Protein AF-A0A7W1A734-F1 (afdb_monomer_lite)

pLDDT: mean 90.19, std 9.25, range [46.81, 97.44]

Structure (mmCIF, N/CA/C/O backbone):
data_AF-A0A7W1A734-F1
#
_entry.id   AF-A0A7W1A734-F1
#
loop_
_atom_site.group_PDB
_atom_site.id
_atom_site.type_symbol
_atom_site.label_atom_id
_atom_site.label_alt_id
_atom_site.label_comp_id
_atom_site.label_asym_id
_atom_site.label_entity_id
_atom_site.label_seq_id
_atom_site.pdbx_PDB_ins_code
_atom_site.Cartn_x
_atom_site.Cartn_y
_atom_site.Cartn_z
_atom_site.occupancy
_atom_site.B_iso_or_equiv
_atom_site.auth_seq_id
_atom_site.auth_comp_id
_atom_site.auth_asym_id
_atom_site.auth_atom_id
_atom_site.pdbx_PDB_model_num
ATOM 1 N N . MET A 1 1 ? -4.240 23.670 10.217 1.00 51.22 1 MET A N 1
ATOM 2 C CA . MET A 1 1 ? -5.195 23.017 11.136 1.00 51.22 1 MET A CA 1
ATOM 3 C C . MET A 1 1 ? -5.563 21.690 10.511 1.00 51.22 1 MET A C 1
ATOM 5 O O . MET A 1 1 ? -6.069 21.701 9.399 1.00 51.22 1 MET A O 1
ATOM 9 N N . THR A 1 2 ? -5.222 20.574 11.145 1.00 62.31 2 THR A N 1
ATOM 10 C CA . THR A 1 2 ? -5.606 19.247 10.645 1.00 62.31 2 THR A CA 1
ATOM 11 C C . THR A 1 2 ? -7.069 19.007 11.007 1.00 62.31 2 THR A C 1
ATOM 13 O O . THR A 1 2 ? -7.472 19.296 12.133 1.00 62.31 2 THR A O 1
ATOM 16 N N . GLU A 1 3 ? -7.881 18.544 10.060 1.00 85.88 3 GLU A N 1
ATOM 17 C CA . GLU A 1 3 ? -9.309 18.320 10.293 1.00 85.88 3 GLU A CA 1
ATOM 18 C C . GLU A 1 3 ? -9.516 17.237 11.368 1.00 85.88 3 GLU A C 1
ATOM 20 O O . GLU A 1 3 ? -8.850 16.202 11.360 1.00 85.88 3 GLU A O 1
ATOM 25 N N . ALA A 1 4 ? -10.443 17.454 12.308 1.00 87.00 4 ALA A N 1
ATOM 26 C CA . ALA A 1 4 ? -10.610 16.590 13.486 1.00 87.00 4 ALA A CA 1
ATOM 27 C C . ALA A 1 4 ? -10.938 15.122 13.146 1.00 87.00 4 ALA A C 1
ATOM 29 O O . ALA A 1 4 ? -10.665 14.212 13.930 1.00 87.00 4 ALA A O 1
ATOM 30 N N . TRP A 1 5 ? -11.535 14.862 11.980 1.00 84.69 5 TRP A N 1
ATOM 31 C CA . TRP A 1 5 ? -11.785 13.498 11.512 1.00 84.69 5 TRP A CA 1
ATOM 32 C C . TRP A 1 5 ? -10.494 12.785 11.071 1.00 84.69 5 TRP A C 1
ATOM 34 O O . TRP A 1 5 ? -10.373 11.578 11.286 1.00 84.6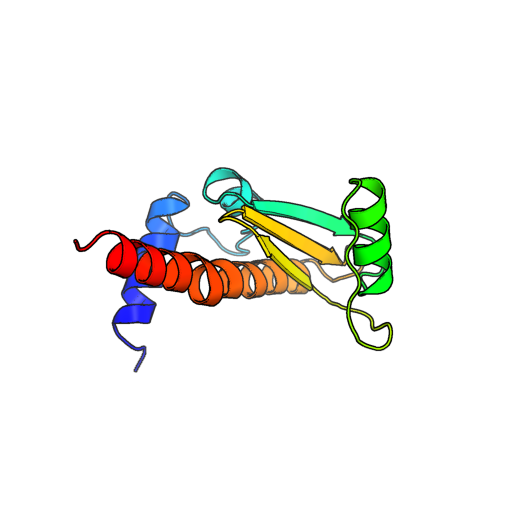9 5 TRP A O 1
ATOM 44 N N . LEU A 1 6 ? -9.506 13.514 10.538 1.00 87.38 6 LEU A N 1
ATOM 45 C CA . LEU A 1 6 ? -8.225 12.947 10.120 1.00 87.38 6 LEU A CA 1
ATOM 46 C C . LEU A 1 6 ? -7.365 12.572 11.333 1.00 87.38 6 LEU A C 1
ATOM 48 O O . LEU A 1 6 ? -6.764 11.498 11.342 1.00 87.38 6 LEU A O 1
ATOM 52 N N . THR A 1 7 ? -7.376 13.396 12.389 1.00 89.88 7 THR A N 1
ATOM 53 C CA . THR A 1 7 ? -6.735 13.062 13.674 1.00 89.88 7 THR A CA 1
ATOM 54 C C . THR A 1 7 ? -7.328 11.782 14.258 1.00 89.88 7 THR A C 1
ATOM 56 O O . THR A 1 7 ? -6.595 10.826 14.475 1.00 89.88 7 THR A O 1
ATOM 59 N N . ARG A 1 8 ? -8.663 11.690 14.374 1.00 90.19 8 ARG A N 1
ATOM 60 C CA . ARG A 1 8 ? -9.335 10.472 14.871 1.00 90.19 8 ARG A CA 1
ATOM 61 C C . ARG A 1 8 ? -9.017 9.230 14.040 1.00 90.19 8 ARG A C 1
ATOM 63 O O . ARG A 1 8 ? -8.832 8.148 14.585 1.00 90.19 8 ARG A O 1
ATOM 70 N N . THR A 1 9 ? -8.947 9.374 12.718 1.00 90.19 9 THR A N 1
ATOM 71 C CA . THR A 1 9 ? -8.587 8.259 11.829 1.00 90.19 9 THR A CA 1
ATOM 72 C C . THR A 1 9 ? -7.143 7.812 12.053 1.00 90.19 9 THR A C 1
ATOM 74 O O . THR A 1 9 ? -6.863 6.614 12.070 1.00 90.19 9 THR A O 1
ATOM 77 N N . THR A 1 10 ? -6.240 8.768 12.269 1.00 92.06 10 THR A N 1
ATOM 78 C CA . THR A 1 10 ? -4.829 8.508 12.577 1.00 92.06 10 THR A CA 1
ATOM 79 C C . THR A 1 10 ? -4.672 7.817 13.932 1.00 92.06 10 THR A C 1
ATOM 81 O O . THR A 1 10 ? -3.942 6.833 14.028 1.00 92.06 10 THR A O 1
ATOM 84 N N . ASP A 1 11 ? -5.388 8.275 14.957 1.00 93.31 11 ASP A N 1
ATOM 85 C CA . ASP A 1 11 ? -5.357 7.674 16.295 1.00 93.31 11 ASP A CA 1
ATOM 86 C C . ASP A 1 11 ? -5.856 6.226 16.249 1.00 93.31 11 ASP A C 1
ATOM 88 O O . ASP A 1 11 ? -5.156 5.309 16.680 1.00 93.31 11 ASP A O 1
ATOM 92 N N . HIS A 1 12 ? -6.999 5.989 15.598 1.00 92.12 12 HIS A N 1
ATOM 93 C CA . HIS A 1 12 ? -7.521 4.638 15.396 1.00 92.12 12 HIS A CA 1
ATOM 94 C C . HIS A 1 12 ? -6.588 3.742 14.585 1.00 92.12 12 HIS A C 1
ATOM 96 O O . HIS A 1 12 ? -6.528 2.535 14.829 1.00 92.12 12 HIS A O 1
ATOM 102 N N . PHE A 1 13 ? -5.868 4.295 13.606 1.00 94.25 13 PHE A N 1
ATOM 103 C CA . PHE A 1 13 ? -4.843 3.542 12.895 1.00 94.25 13 PHE A CA 1
ATOM 104 C C . PHE A 1 13 ? -3.757 3.070 13.865 1.00 94.25 13 PHE A C 1
ATOM 106 O O . PHE A 1 13 ? -3.475 1.871 13.899 1.00 94.25 13 PHE A O 1
ATOM 113 N N . TRP A 1 14 ? -3.197 3.973 14.678 1.00 95.38 14 TRP A N 1
ATOM 114 C CA . TRP A 1 14 ? -2.133 3.634 15.625 1.00 95.38 14 TRP A CA 1
ATOM 115 C C . TRP A 1 14 ? -2.587 2.647 16.694 1.00 95.38 14 TRP A C 1
ATOM 117 O O . TRP A 1 14 ? -1.891 1.662 16.925 1.00 95.38 14 TRP A O 1
ATOM 127 N N . GLU A 1 15 ? -3.767 2.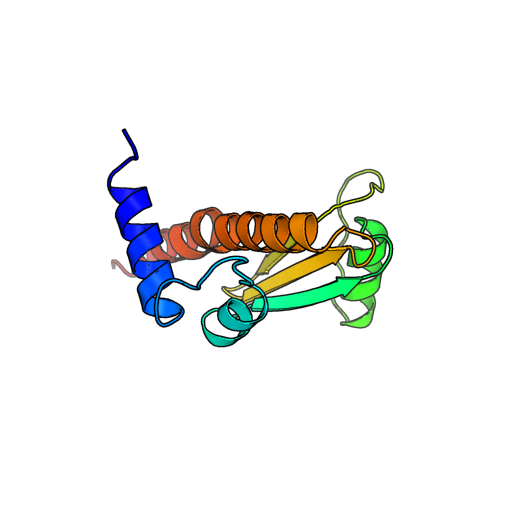838 17.283 1.00 94.50 15 GLU A N 1
ATOM 128 C CA . GLU A 1 15 ? -4.368 1.877 18.218 1.00 94.50 15 GLU A CA 1
ATOM 129 C C . GLU A 1 15 ? -4.463 0.480 17.595 1.00 94.50 15 GLU A C 1
ATOM 131 O O . GLU A 1 15 ? -4.068 -0.519 18.197 1.00 94.50 15 GLU A O 1
ATOM 136 N N . ARG A 1 16 ? -4.929 0.406 16.344 1.00 93.56 16 ARG A N 1
ATOM 137 C CA . ARG A 1 16 ? -5.142 -0.857 15.635 1.00 93.56 16 ARG A CA 1
ATOM 138 C C . ARG A 1 16 ? -3.844 -1.574 15.256 1.00 93.56 16 ARG A C 1
ATOM 140 O O . ARG A 1 16 ? -3.845 -2.803 15.159 1.00 93.56 16 ARG A O 1
ATOM 147 N N . VAL A 1 17 ? -2.753 -0.847 15.012 1.00 93.69 17 VAL A N 1
ATOM 148 C CA . VAL A 1 17 ? -1.431 -1.443 14.725 1.00 93.69 17 VAL A CA 1
ATOM 149 C C . VAL A 1 17 ? -0.583 -1.697 15.976 1.00 93.69 17 VAL A C 1
ATOM 151 O O . VAL A 1 17 ? 0.514 -2.237 15.856 1.00 93.69 17 VAL A O 1
ATOM 154 N N . GLY A 1 18 ? -1.095 -1.374 17.169 1.00 92.56 18 GLY A N 1
ATOM 155 C CA . GLY A 1 18 ? -0.419 -1.626 18.447 1.00 92.56 18 GLY A CA 1
ATOM 156 C C . GLY A 1 18 ? 0.469 -0.479 18.941 1.00 92.56 18 GLY A C 1
ATOM 157 O O . GLY A 1 18 ? 1.334 -0.697 19.785 1.00 92.56 18 GLY A O 1
ATOM 158 N N . GLY A 1 19 ? 0.261 0.734 18.431 1.00 93.25 19 GLY A N 1
ATOM 159 C CA . GLY A 1 19 ? 0.973 1.947 18.819 1.00 93.25 19 GLY A CA 1
ATOM 160 C C . GLY A 1 19 ? 1.890 2.498 17.729 1.00 93.25 19 GLY A C 1
ATOM 161 O O . GLY A 1 19 ? 2.094 1.906 16.667 1.00 93.25 19 GLY A O 1
ATOM 162 N N . GLN A 1 20 ? 2.439 3.683 17.989 1.00 92.06 20 GLN A N 1
ATOM 163 C CA . GLN A 1 20 ? 3.302 4.375 17.042 1.00 92.06 20 GLN A CA 1
ATOM 164 C C . GLN A 1 20 ? 4.700 3.751 16.992 1.00 92.06 20 GLN A C 1
ATOM 166 O O . GLN A 1 20 ? 5.370 3.601 18.011 1.00 92.06 20 GLN A O 1
ATOM 171 N N . LEU A 1 21 ? 5.161 3.429 15.782 1.00 91.56 21 LEU A N 1
ATOM 172 C CA . LEU A 1 21 ? 6.497 2.872 15.560 1.00 91.56 21 LEU A CA 1
ATOM 173 C C . LEU A 1 21 ? 7.593 3.942 15.686 1.00 91.56 21 LEU A C 1
ATOM 175 O O . LEU A 1 21 ? 7.386 5.118 15.344 1.00 91.56 21 LEU A O 1
ATOM 179 N N . SER A 1 22 ? 8.784 3.508 16.105 1.00 91.69 22 SER A N 1
ATOM 180 C CA . SER A 1 22 ? 10.010 4.308 16.060 1.00 91.69 22 SER A CA 1
ATOM 181 C C . SER A 1 22 ? 10.476 4.537 14.619 1.00 91.69 22 SER A C 1
ATOM 183 O O . SER A 1 22 ? 10.095 3.824 13.689 1.00 91.69 22 SER A O 1
ATOM 185 N N . TYR A 1 23 ? 11.288 5.575 14.414 1.00 90.62 23 TYR A N 1
ATOM 186 C CA . TYR A 1 23 ? 11.884 5.833 13.107 1.00 90.62 23 TYR A CA 1
ATOM 187 C C . TYR A 1 23 ? 13.098 4.922 12.848 1.00 90.62 23 TYR A C 1
ATOM 189 O O . TYR A 1 23 ? 13.879 4.696 13.771 1.00 90.62 23 TYR A O 1
ATOM 197 N N . PRO A 1 24 ? 13.312 4.480 11.592 1.00 90.62 24 PRO A N 1
ATOM 198 C CA . PRO A 1 24 ? 12.405 4.615 10.448 1.00 90.62 24 PRO A CA 1
ATOM 199 C C . PRO A 1 24 ? 11.180 3.692 10.578 1.00 90.62 24 PRO A C 1
ATOM 201 O O . PRO A 1 24 ? 11.321 2.502 10.841 1.00 90.62 24 PRO A O 1
ATOM 204 N N . ARG A 1 25 ? 9.974 4.233 10.352 1.00 91.00 25 ARG A N 1
ATOM 205 C CA . ARG A 1 25 ? 8.726 3.468 10.499 1.00 91.00 25 ARG A CA 1
ATOM 206 C C . ARG A 1 25 ? 8.533 2.529 9.320 1.00 91.00 25 ARG A C 1
ATOM 208 O O . ARG A 1 25 ? 8.352 2.995 8.197 1.00 91.00 25 ARG A O 1
ATOM 215 N N . ASP A 1 26 ? 8.529 1.231 9.583 1.00 91.81 26 ASP A N 1
ATOM 216 C CA . ASP A 1 26 ? 8.168 0.227 8.589 1.00 91.81 26 ASP A CA 1
ATOM 217 C C . ASP A 1 26 ? 6.741 -0.266 8.826 1.00 91.81 26 ASP A C 1
ATOM 219 O O . ASP A 1 26 ? 6.465 -1.042 9.742 1.00 91.81 26 ASP A O 1
ATOM 223 N N . LEU A 1 27 ? 5.819 0.224 8.000 1.00 94.38 27 LEU A N 1
ATOM 224 C CA . LEU A 1 27 ? 4.412 -0.136 8.107 1.00 94.38 27 LEU A CA 1
ATOM 225 C C . LEU A 1 27 ? 4.098 -1.494 7.469 1.00 94.38 27 LEU A C 1
ATOM 227 O O . LEU A 1 27 ? 3.071 -2.075 7.808 1.00 94.38 27 LEU A O 1
ATOM 231 N N . SER A 1 28 ? 4.963 -2.023 6.595 1.00 91.38 28 SER A N 1
ATOM 232 C CA . SER A 1 28 ? 4.670 -3.224 5.794 1.00 91.38 28 SER A CA 1
ATOM 233 C C . SER A 1 28 ? 4.327 -4.439 6.664 1.00 91.38 28 SER A C 1
ATOM 235 O O . SER A 1 28 ? 3.387 -5.176 6.373 1.00 91.38 28 SER A O 1
ATOM 237 N N . VAL A 1 29 ? 5.024 -4.591 7.793 1.00 87.94 29 VAL A N 1
ATOM 238 C CA . VAL A 1 29 ? 4.843 -5.707 8.729 1.00 87.94 29 VAL A CA 1
ATOM 239 C C . VAL A 1 29 ? 3.561 -5.570 9.549 1.00 87.94 29 VAL A C 1
ATOM 241 O O . VAL A 1 29 ? 2.862 -6.558 9.784 1.00 87.94 29 VAL A O 1
ATOM 244 N N . VAL A 1 30 ? 3.241 -4.358 10.010 1.00 93.75 30 VAL A N 1
ATOM 245 C CA . VAL A 1 30 ? 2.098 -4.147 10.911 1.00 93.75 30 VAL A CA 1
ATOM 246 C C . VAL A 1 30 ? 0.774 -4.110 10.156 1.00 93.75 30 VAL A C 1
ATOM 248 O O . VAL A 1 30 ? -0.232 -4.603 10.667 1.00 93.75 30 VAL A O 1
ATOM 251 N N . ILE A 1 31 ? 0.758 -3.611 8.914 1.00 94.69 31 ILE A N 1
ATOM 252 C CA . ILE A 1 31 ? -0.492 -3.506 8.154 1.00 94.69 31 ILE A CA 1
ATOM 253 C C . ILE A 1 31 ? -1.056 -4.876 7.776 1.00 94.69 31 ILE A C 1
ATOM 255 O O . ILE A 1 31 ? -2.266 -5.052 7.847 1.00 94.69 31 ILE A O 1
ATOM 259 N N . VAL A 1 32 ? -0.205 -5.858 7.458 1.00 93.50 32 VAL A N 1
ATOM 260 C CA . VAL A 1 32 ? -0.643 -7.222 7.101 1.00 93.50 32 VAL A CA 1
ATOM 261 C C . VAL A 1 32 ? -1.286 -7.934 8.297 1.00 93.50 32 VAL A C 1
ATOM 263 O O . VAL A 1 32 ? -2.154 -8.784 8.129 1.00 93.50 32 VAL A O 1
ATOM 266 N N . ARG A 1 33 ? -0.885 -7.575 9.524 1.00 92.06 33 ARG A N 1
ATOM 267 C CA . ARG A 1 33 ? -1.452 -8.138 10.760 1.00 92.06 33 ARG A CA 1
ATOM 268 C C . ARG A 1 33 ? -2.767 -7.470 11.148 1.00 92.06 33 ARG A C 1
ATOM 270 O O . ARG A 1 33 ? -3.679 -8.135 11.629 1.00 92.06 33 ARG A O 1
ATOM 277 N N . SER A 1 34 ? -2.854 -6.157 10.964 1.00 93.69 34 SER A N 1
ATOM 278 C CA . SER A 1 34 ? -3.960 -5.348 11.481 1.00 93.69 34 SER A CA 1
ATOM 279 C C . SER A 1 34 ? -5.066 -5.085 10.458 1.00 93.69 34 SER A C 1
ATOM 281 O O . SER A 1 34 ? -6.201 -4.763 10.833 1.00 93.69 34 SER A O 1
ATOM 283 N N . PHE A 1 35 ? -4.769 -5.210 9.167 1.00 93.75 35 PHE A N 1
ATOM 284 C CA . PHE A 1 35 ? -5.696 -4.956 8.070 1.00 93.75 35 PHE A CA 1
ATOM 285 C C . PHE A 1 35 ? -5.804 -6.179 7.156 1.00 93.75 35 PHE A C 1
ATOM 287 O O . P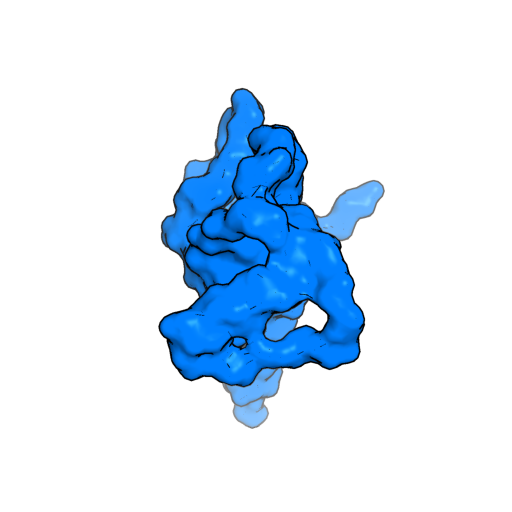HE A 1 35 ? -4.855 -6.947 7.039 1.00 93.75 35 PHE A O 1
ATOM 294 N N . PRO A 1 36 ? -6.952 -6.366 6.482 1.00 92.88 36 PRO A N 1
ATOM 295 C CA . PRO A 1 36 ? -7.145 -7.437 5.505 1.00 92.88 36 PRO A CA 1
ATOM 296 C C . PRO A 1 36 ? -6.407 -7.1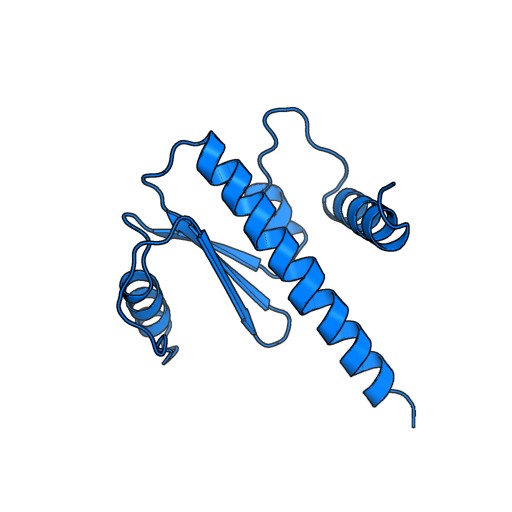18 4.191 1.00 92.88 36 PRO A C 1
ATOM 298 O O . PRO A 1 36 ? -7.027 -6.991 3.134 1.00 92.88 36 PRO A O 1
ATOM 301 N N . ILE A 1 37 ? -5.089 -6.928 4.273 1.00 95.00 37 ILE A N 1
ATOM 302 C CA . ILE A 1 37 ? -4.216 -6.565 3.160 1.00 95.00 37 ILE A CA 1
ATOM 303 C C . ILE A 1 37 ? -3.075 -7.570 3.045 1.00 95.00 37 ILE A C 1
ATOM 305 O O . ILE A 1 37 ? -2.478 -7.950 4.050 1.00 95.00 37 ILE A O 1
ATOM 309 N N . ALA A 1 38 ? -2.730 -7.941 1.814 1.00 94.69 38 ALA A N 1
ATOM 310 C CA . ALA A 1 38 ? -1.455 -8.580 1.505 1.00 94.69 38 ALA A CA 1
ATOM 311 C C . ALA A 1 38 ? -0.514 -7.583 0.816 1.00 94.69 38 ALA A C 1
ATOM 313 O O . ALA A 1 38 ? -0.954 -6.799 -0.026 1.00 94.69 38 ALA A O 1
ATOM 314 N N . VAL A 1 39 ? 0.775 -7.631 1.157 1.00 95.62 39 VAL A N 1
ATOM 315 C CA . VAL A 1 39 ? 1.828 -6.856 0.485 1.00 95.62 39 VAL A CA 1
ATOM 316 C C . VAL A 1 39 ? 2.510 -7.757 -0.536 1.00 95.62 39 VAL A C 1
ATOM 318 O O . VAL A 1 39 ? 2.992 -8.834 -0.187 1.00 95.62 39 VAL A O 1
ATOM 321 N N . ILE A 1 40 ? 2.527 -7.326 -1.794 1.00 96.06 40 ILE A N 1
ATOM 322 C CA . ILE A 1 40 ? 3.101 -8.047 -2.925 1.00 96.06 40 ILE A CA 1
ATOM 323 C C . ILE A 1 40 ? 4.254 -7.230 -3.490 1.00 96.06 40 ILE A C 1
ATOM 325 O O . ILE A 1 40 ? 4.088 -6.100 -3.942 1.00 96.06 40 ILE A O 1
ATOM 329 N N . GLU A 1 41 ? 5.432 -7.825 -3.503 1.00 95.62 41 GLU A N 1
ATOM 330 C CA . GLU A 1 41 ? 6.639 -7.180 -3.992 1.00 95.62 41 GLU A CA 1
ATOM 331 C C . GLU A 1 41 ? 6.948 -7.664 -5.415 1.00 95.62 41 GLU A C 1
ATOM 333 O O . GLU A 1 41 ? 7.057 -8.867 -5.663 1.00 95.62 41 GLU A O 1
ATOM 338 N N . LEU A 1 42 ? 7.062 -6.732 -6.366 1.00 95.81 42 LEU A N 1
ATOM 339 C CA . LEU A 1 42 ? 7.398 -7.014 -7.763 1.00 95.81 42 LEU A CA 1
ATOM 340 C C . LEU A 1 42 ? 8.603 -6.169 -8.183 1.00 95.81 42 LEU A C 1
ATOM 342 O O . LEU A 1 42 ? 8.682 -4.988 -7.866 1.00 95.81 42 LEU A O 1
ATOM 346 N N . SER A 1 43 ? 9.535 -6.749 -8.936 1.00 93.25 43 SER A N 1
ATOM 347 C CA . SER A 1 43 ? 10.597 -5.972 -9.584 1.00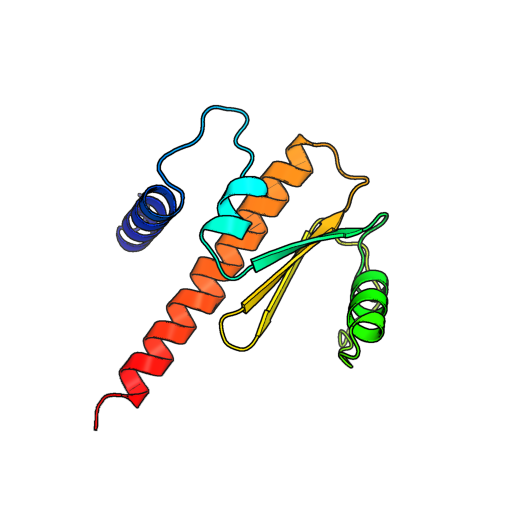 93.25 43 SER A CA 1
ATOM 348 C C . SER A 1 43 ? 10.034 -5.242 -10.803 1.00 93.25 43 SER A C 1
ATOM 350 O O . SER A 1 43 ? 9.392 -5.874 -11.646 1.00 93.25 43 SER A O 1
ATOM 352 N N . SER A 1 44 ? 10.305 -3.938 -10.919 1.00 92.69 44 SER A N 1
ATOM 353 C CA . SER A 1 44 ? 9.841 -3.094 -12.031 1.00 92.69 44 SER A CA 1
ATOM 354 C C . SER A 1 44 ? 8.314 -3.055 -12.089 1.00 92.69 44 SER A C 1
ATOM 356 O O . SER A 1 44 ? 7.671 -3.564 -13.016 1.00 92.69 44 SER A O 1
ATOM 358 N N . LEU A 1 45 ? 7.725 -2.485 -11.041 1.00 96.50 45 LEU A N 1
ATOM 359 C CA . LEU A 1 45 ? 6.282 -2.425 -10.893 1.00 96.50 45 LEU A CA 1
ATOM 360 C C . LEU A 1 45 ? 5.678 -1.547 -11.995 1.00 96.50 45 LEU A C 1
ATOM 362 O O . LEU A 1 45 ? 6.148 -0.459 -12.321 1.00 96.50 45 LEU A O 1
ATOM 366 N N . GLY A 1 46 ? 4.590 -2.032 -12.574 1.00 96.44 46 GLY A N 1
ATOM 367 C CA . GLY A 1 46 ? 3.821 -1.329 -13.580 1.00 96.44 46 GLY A CA 1
ATOM 368 C C . GLY A 1 46 ? 2.468 -1.992 -13.764 1.00 96.44 46 GLY A C 1
ATOM 369 O O . GLY A 1 46 ? 2.239 -3.114 -13.308 1.00 96.44 46 GLY A O 1
ATOM 370 N N . THR A 1 47 ? 1.557 -1.315 -14.453 1.00 96.06 47 THR A N 1
ATOM 371 C CA . THR A 1 47 ? 0.192 -1.833 -14.644 1.00 96.06 47 THR A CA 1
ATOM 372 C C . THR A 1 47 ? 0.194 -3.224 -15.288 1.00 96.06 47 THR A C 1
ATOM 374 O O . THR A 1 47 ? -0.503 -4.115 -14.813 1.00 96.06 47 THR A O 1
ATOM 377 N N . GLN A 1 48 ? 1.061 -3.471 -16.278 1.00 95.44 48 GLN A N 1
ATOM 378 C CA . GLN A 1 48 ? 1.170 -4.785 -16.918 1.00 95.44 48 GLN A CA 1
ATOM 379 C C . GLN A 1 48 ? 1.732 -5.877 -15.987 1.00 95.44 48 GLN A C 1
ATOM 381 O O . GLN A 1 48 ? 1.314 -7.032 -16.082 1.00 95.44 48 GLN A O 1
ATOM 386 N N . SER A 1 49 ? 2.695 -5.570 -15.107 1.00 96.06 49 SER A N 1
ATOM 387 C CA . SER A 1 49 ? 3.222 -6.578 -14.174 1.00 96.06 49 SER A CA 1
ATOM 388 C C . SER A 1 49 ? 2.191 -6.940 -13.102 1.00 96.06 49 SER A C 1
ATOM 390 O O . SER A 1 49 ? 2.074 -8.118 -12.761 1.00 96.06 49 SER A O 1
ATOM 392 N N . ILE A 1 50 ? 1.367 -5.978 -12.676 1.00 96.12 50 ILE A N 1
ATOM 393 C CA . ILE A 1 50 ? 0.212 -6.215 -11.798 1.00 96.12 50 ILE A CA 1
ATOM 394 C C . ILE A 1 50 ? -0.838 -7.091 -12.492 1.00 96.12 50 ILE A C 1
ATOM 396 O O . ILE A 1 50 ? -1.258 -8.096 -11.925 1.00 96.12 50 ILE A O 1
ATOM 400 N N . GLU A 1 51 ? -1.230 -6.773 -13.730 1.00 95.81 51 GLU A N 1
ATOM 401 C CA . GLU A 1 51 ? -2.179 -7.589 -14.509 1.00 95.81 51 GLU A CA 1
ATOM 402 C C . GLU A 1 51 ? -1.694 -9.034 -14.663 1.00 95.81 51 GLU A C 1
ATOM 404 O O . GLU A 1 51 ? -2.451 -9.978 -14.443 1.00 95.81 51 GLU A O 1
ATOM 409 N N . LYS A 1 52 ? -0.405 -9.221 -14.980 1.00 95.38 52 LYS A N 1
ATOM 410 C CA . LYS A 1 52 ? 0.216 -10.551 -15.068 1.00 95.38 52 LYS A CA 1
ATOM 411 C C . LYS A 1 52 ? 0.161 -11.293 -13.734 1.00 95.38 52 LYS A C 1
ATOM 413 O O . LYS A 1 52 ? -0.086 -12.498 -13.729 1.00 95.38 52 LYS A O 1
ATOM 418 N N . TRP A 1 53 ? 0.402 -10.606 -12.616 1.00 96.12 53 TRP A N 1
ATOM 419 C CA . TRP A 1 53 ? 0.310 -11.209 -11.287 1.00 96.12 53 TRP A CA 1
ATOM 420 C C . TRP A 1 53 ? -1.131 -11.622 -10.961 1.00 96.12 53 TRP A C 1
ATOM 422 O O . TRP A 1 53 ? -1.367 -12.772 -10.599 1.00 96.12 53 TRP A O 1
ATOM 432 N N . LEU A 1 54 ? -2.107 -10.740 -11.197 1.00 94.94 54 LEU A N 1
ATOM 433 C CA . LEU A 1 54 ? -3.530 -11.027 -10.980 1.00 94.94 54 LEU A CA 1
ATOM 434 C C . LEU A 1 54 ? -4.013 -12.196 -11.845 1.00 94.94 54 LEU A C 1
ATOM 436 O O . LEU A 1 54 ? -4.698 -13.089 -11.346 1.00 94.94 54 LEU A O 1
ATOM 440 N N . HIS A 1 55 ? -3.578 -12.258 -13.103 1.00 95.19 55 HIS A N 1
ATOM 441 C CA . HIS A 1 55 ? -3.890 -13.373 -13.992 1.00 95.19 55 HIS A CA 1
ATOM 442 C C . HIS A 1 55 ? -3.343 -14.708 -13.461 1.00 95.19 55 HIS A C 1
ATOM 444 O O . HIS A 1 55 ? -4.021 -15.730 -13.554 1.00 95.19 55 HIS A O 1
ATOM 450 N N . ARG A 1 56 ? -2.140 -14.733 -12.865 1.00 95.44 56 ARG A N 1
ATOM 451 C CA . ARG A 1 56 ? -1.598 -15.945 -12.211 1.00 95.44 56 ARG A CA 1
ATOM 452 C C . ARG A 1 56 ? -2.427 -16.373 -11.000 1.00 95.44 56 ARG A C 1
ATOM 454 O O . ARG A 1 56 ? -2.511 -17.561 -10.719 1.00 95.44 56 ARG A O 1
ATOM 461 N N . CYS A 1 57 ? -3.073 -15.425 -10.329 1.00 92.12 57 CYS A N 1
ATOM 462 C CA . CYS A 1 57 ? -4.040 -15.681 -9.262 1.00 92.12 57 CYS A CA 1
ATOM 463 C C . CYS A 1 57 ? -5.455 -15.994 -9.782 1.00 92.12 57 CYS A C 1
ATOM 465 O O . CYS A 1 57 ? -6.399 -16.013 -8.994 1.00 92.12 57 CYS A O 1
ATOM 467 N N . ASN A 1 58 ? -5.618 -16.236 -11.088 1.00 93.31 58 ASN A N 1
ATOM 468 C CA . ASN A 1 58 ? -6.898 -16.504 -11.744 1.00 93.31 58 ASN A CA 1
ATOM 469 C C . ASN A 1 58 ? -7.912 -15.344 -11.628 1.00 93.31 58 ASN A C 1
ATOM 471 O O . ASN A 1 58 ? -9.125 -15.552 -11.642 1.00 93.31 58 ASN A O 1
ATOM 475 N N . VAL A 1 59 ? -7.410 -14.110 -11.517 1.00 91.25 59 VAL A N 1
ATOM 476 C CA . VAL A 1 59 ? -8.204 -12.877 -11.509 1.00 91.25 59 VAL A CA 1
ATOM 477 C C . VAL A 1 59 ? -8.021 -12.166 -12.847 1.00 91.25 59 VAL A C 1
ATOM 479 O O . VAL A 1 59 ? -6.956 -11.628 -13.144 1.00 91.25 59 VAL A O 1
ATOM 482 N N . SER A 1 60 ? -9.082 -12.139 -13.656 1.00 90.00 60 SER A N 1
ATOM 483 C CA . SER A 1 60 ? -9.097 -11.386 -14.912 1.00 90.00 60 SER A CA 1
ATOM 484 C C . SER A 1 60 ? -9.354 -9.908 -14.629 1.00 90.00 60 SER A C 1
ATOM 486 O O . SER A 1 60 ? -10.498 -9.485 -14.461 1.00 90.00 60 SER A O 1
ATOM 488 N N . TYR A 1 61 ? -8.285 -9.121 -14.586 1.00 91.19 61 TYR A N 1
ATOM 489 C CA . TYR A 1 61 ? -8.337 -7.671 -14.443 1.00 91.19 61 TYR A CA 1
ATOM 490 C C . TYR A 1 61 ? -7.401 -7.014 -15.455 1.00 91.19 61 TYR A C 1
ATOM 492 O O . TYR A 1 61 ? -6.304 -7.512 -15.705 1.00 91.19 61 TYR A O 1
ATOM 500 N N . ARG A 1 62 ? -7.841 -5.889 -16.023 1.00 92.06 62 ARG A N 1
ATOM 501 C CA . ARG A 1 62 ? -7.050 -5.077 -16.943 1.00 92.06 62 ARG A CA 1
ATOM 502 C C . ARG A 1 62 ? -7.273 -3.603 -16.645 1.00 92.06 62 ARG A C 1
ATOM 504 O O . ARG A 1 62 ? -8.416 -3.154 -16.567 1.00 92.06 62 ARG A O 1
ATOM 511 N N . PHE A 1 63 ? -6.189 -2.850 -16.523 1.00 90.88 63 PHE A N 1
ATOM 512 C CA . PHE A 1 63 ? -6.243 -1.402 -16.467 1.00 90.88 63 PHE A CA 1
ATOM 513 C C . PHE A 1 63 ? -6.644 -0.864 -17.844 1.00 90.88 63 PHE A C 1
ATOM 515 O O . PHE A 1 63 ? -6.071 -1.221 -18.874 1.00 90.88 63 PHE A O 1
ATOM 522 N N . LEU A 1 64 ? -7.628 0.033 -17.877 1.00 91.00 64 LEU A N 1
ATOM 523 C CA . LEU A 1 64 ? -8.094 0.683 -19.107 1.00 91.00 64 LEU A CA 1
ATOM 524 C C . LEU A 1 64 ? -7.192 1.870 -19.491 1.00 91.00 64 LEU A C 1
ATOM 526 O O . LEU A 1 64 ? -7.671 2.954 -19.813 1.00 91.00 64 LEU A O 1
ATOM 530 N N . CYS A 1 65 ? -5.874 1.692 -19.409 1.00 89.62 65 CYS A N 1
ATOM 531 C CA . CYS A 1 65 ? -4.888 2.715 -19.737 1.00 89.62 65 CYS A CA 1
ATOM 532 C C . CYS A 1 65 ? -3.637 2.104 -20.381 1.00 89.62 65 CYS A C 1
ATOM 534 O O . CYS A 1 65 ? -3.444 0.887 -20.392 1.00 89.62 65 CYS A O 1
ATOM 536 N N . GLN A 1 66 ? -2.785 2.958 -20.952 1.00 90.56 66 GLN A N 1
ATOM 537 C CA . GLN A 1 66 ? -1.482 2.523 -21.450 1.00 90.56 66 GLN A CA 1
ATOM 538 C C . GLN A 1 66 ? -0.605 2.027 -20.298 1.00 90.56 66 GLN A C 1
ATOM 540 O O . GLN A 1 66 ? -0.676 2.539 -19.177 1.00 90.56 66 GLN A O 1
ATOM 545 N N . SER A 1 67 ? 0.242 1.036 -20.588 1.00 91.31 67 SER A N 1
ATOM 546 C CA . SER A 1 67 ? 1.145 0.498 -19.578 1.00 91.31 67 SER A CA 1
ATOM 547 C C . SER A 1 67 ? 2.109 1.571 -19.091 1.00 91.31 67 SER A C 1
ATOM 549 O O . SER A 1 67 ? 2.787 2.204 -19.897 1.00 91.31 67 SER A O 1
ATOM 551 N N . ARG A 1 68 ? 2.196 1.743 -17.772 1.00 93.50 68 ARG A N 1
ATOM 552 C CA . ARG A 1 68 ? 3.120 2.684 -17.132 1.00 93.50 68 ARG A CA 1
ATOM 553 C C . ARG A 1 68 ? 3.779 2.056 -15.914 1.00 93.50 68 ARG A C 1
ATOM 555 O O . ARG A 1 68 ? 3.175 1.201 -15.262 1.00 93.50 68 ARG A O 1
ATOM 562 N N . SER A 1 69 ? 4.987 2.514 -15.611 1.00 95.06 69 SER A N 1
ATOM 563 C CA . SER A 1 69 ? 5.674 2.181 -14.365 1.00 95.06 69 SER A CA 1
ATOM 564 C C . SER A 1 69 ? 4.961 2.819 -13.176 1.00 95.06 69 SER A C 1
ATOM 566 O O . SER A 1 69 ? 4.388 3.906 -13.291 1.00 95.06 69 SER A O 1
ATOM 568 N N . LEU A 1 70 ? 4.995 2.135 -12.041 1.00 95.06 70 LEU A N 1
ATOM 569 C CA . LEU A 1 70 ? 4.379 2.549 -10.786 1.00 95.06 70 LEU A CA 1
ATOM 570 C C . LEU A 1 70 ? 5.393 2.375 -9.653 1.00 95.06 70 LEU A C 1
ATOM 572 O O . LEU A 1 70 ? 6.271 1.527 -9.739 1.00 95.06 70 LEU A O 1
ATOM 576 N N . ARG A 1 71 ? 5.256 3.170 -8.592 1.00 93.12 71 ARG A N 1
ATOM 577 C CA . ARG A 1 71 ? 6.032 3.015 -7.346 1.00 93.12 71 ARG A CA 1
ATOM 578 C C . ARG A 1 71 ? 5.293 2.117 -6.350 1.00 93.12 71 ARG A C 1
ATOM 580 O O . ARG A 1 71 ? 5.873 1.223 -5.741 1.00 93.12 71 ARG A O 1
ATOM 587 N N . GLY A 1 72 ? 3.977 2.303 -6.279 1.00 95.56 72 GLY A N 1
ATOM 588 C CA . GLY A 1 72 ? 3.040 1.456 -5.554 1.00 95.56 72 GLY A CA 1
ATOM 589 C C . GLY A 1 72 ? 1.695 1.373 -6.261 1.00 95.56 72 GLY A C 1
ATOM 590 O O . GLY A 1 72 ? 1.427 2.112 -7.214 1.00 95.56 72 GLY A O 1
ATOM 591 N N . CYS A 1 73 ? 0.877 0.417 -5.832 1.00 96.06 73 CYS A N 1
ATOM 592 C CA . CYS A 1 73 ? -0.519 0.325 -6.235 1.00 96.06 73 CYS A CA 1
ATOM 593 C C . CYS A 1 73 ? -1.323 -0.469 -5.209 1.00 96.06 73 CYS A C 1
ATOM 595 O O . CYS A 1 73 ? -0.981 -1.613 -4.914 1.00 96.06 73 CYS A O 1
ATOM 597 N N . ILE A 1 74 ? -2.426 0.094 -4.723 1.00 95.56 74 ILE A N 1
ATOM 598 C CA . ILE A 1 74 ? -3.445 -0.646 -3.984 1.00 95.56 74 ILE A CA 1
ATOM 599 C C . ILE A 1 74 ? -4.584 -1.099 -4.908 1.00 95.56 74 ILE A C 1
ATOM 601 O O . ILE A 1 74 ? -5.188 -0.312 -5.635 1.00 95.56 74 ILE A O 1
ATOM 605 N N . VAL A 1 75 ? -4.921 -2.387 -4.845 1.00 93.31 75 VAL A N 1
ATOM 606 C CA . VAL A 1 75 ? -6.145 -2.944 -5.437 1.00 93.31 75 VAL A CA 1
ATOM 607 C C . VAL A 1 75 ? -7.035 -3.437 -4.307 1.00 93.31 75 VAL A C 1
ATOM 609 O O . VAL A 1 75 ? -6.633 -4.314 -3.547 1.00 93.31 75 VAL A O 1
ATOM 612 N N . ALA A 1 76 ? -8.247 -2.893 -4.191 1.00 91.88 76 ALA A N 1
ATOM 613 C CA . ALA A 1 76 ? -9.162 -3.210 -3.100 1.00 91.88 76 ALA A CA 1
ATOM 614 C C . ALA A 1 76 ? -10.503 -3.762 -3.606 1.00 91.88 76 ALA A C 1
ATOM 616 O O . ALA A 1 76 ? -11.132 -3.189 -4.493 1.00 91.88 76 ALA A O 1
ATOM 617 N N . VAL A 1 77 ? -10.963 -4.878 -3.032 1.00 87.19 77 VAL A N 1
ATOM 618 C CA . VAL A 1 77 ? -12.240 -5.520 -3.391 1.00 87.19 77 VAL A CA 1
ATOM 619 C C . VAL A 1 77 ? -12.855 -6.242 -2.190 1.00 87.19 77 VAL A C 1
ATOM 621 O O . VAL A 1 77 ? -12.155 -6.840 -1.384 1.00 87.19 77 VAL A O 1
ATOM 624 N N . ARG A 1 78 ? -14.177 -6.111 -1.998 1.00 85.81 78 ARG A N 1
ATOM 625 C CA . ARG A 1 78 ? -14.947 -6.709 -0.884 1.00 85.81 78 ARG A CA 1
ATOM 626 C C . ARG A 1 78 ? -14.325 -6.564 0.523 1.00 85.81 78 ARG A C 1
ATOM 628 O O . ARG A 1 78 ? -14.386 -7.482 1.330 1.00 85.81 78 ARG A O 1
ATOM 635 N N . GLY A 1 79 ? -13.781 -5.395 0.857 1.00 86.50 79 GLY A N 1
ATOM 636 C CA . GLY A 1 79 ? -13.136 -5.146 2.154 1.00 86.50 79 GLY A CA 1
ATOM 637 C C . GLY A 1 79 ? -11.696 -5.668 2.283 1.00 86.50 79 GLY A C 1
ATOM 638 O O . GLY A 1 79 ? -11.107 -5.479 3.338 1.00 86.50 79 GLY A O 1
ATOM 639 N N . GLN A 1 80 ? -11.127 -6.290 1.248 1.00 90.88 80 GLN A N 1
ATOM 640 C CA . GLN A 1 80 ? -9.743 -6.781 1.205 1.00 90.88 80 GLN A CA 1
ATOM 641 C C . GLN A 1 80 ? -8.883 -5.905 0.288 1.00 90.88 80 GLN A C 1
ATOM 643 O O . GLN A 1 80 ? -9.424 -5.267 -0.619 1.00 90.88 80 GLN A O 1
ATOM 648 N N . GLY A 1 81 ? -7.566 -5.887 0.507 1.00 93.44 81 GLY A N 1
ATOM 649 C CA . GLY A 1 81 ? -6.612 -5.137 -0.310 1.00 93.44 81 GLY A CA 1
ATOM 650 C C . GLY A 1 81 ? -5.368 -5.936 -0.708 1.00 93.44 81 GLY A C 1
ATOM 651 O O . GLY A 1 81 ? -4.899 -6.807 0.020 1.00 93.44 81 GLY A O 1
ATOM 652 N N . LEU A 1 82 ? -4.817 -5.616 -1.871 1.00 96.06 82 LEU A N 1
ATOM 653 C CA . LEU A 1 82 ? -3.517 -6.074 -2.349 1.00 96.06 82 LEU A CA 1
ATOM 654 C C . LEU A 1 82 ? -2.656 -4.840 -2.596 1.00 96.06 82 LEU A C 1
ATOM 656 O O . LEU A 1 82 ? -2.995 -4.024 -3.452 1.00 96.06 82 LEU A O 1
ATOM 660 N N . LEU A 1 83 ? -1.583 -4.693 -1.825 1.00 97.25 83 LEU A N 1
ATOM 661 C CA . LEU A 1 83 ? -0.656 -3.570 -1.904 1.00 97.25 83 LEU A CA 1
ATOM 662 C C . LEU A 1 83 ? 0.589 -4.024 -2.662 1.00 97.25 83 LEU A C 1
ATOM 664 O O . LEU A 1 83 ? 1.387 -4.799 -2.144 1.00 97.25 83 LEU A O 1
ATOM 668 N N . PHE A 1 84 ? 0.744 -3.547 -3.889 1.00 97.44 84 PHE A N 1
ATOM 669 C CA . PHE A 1 84 ? 1.897 -3.826 -4.733 1.00 97.44 84 PHE A CA 1
ATOM 670 C C . PHE A 1 84 ? 2.997 -2.783 -4.515 1.00 97.44 84 PHE A C 1
ATOM 672 O O . PHE A 1 84 ? 2.706 -1.587 -4.489 1.00 97.44 84 PHE A O 1
ATOM 679 N N . LEU A 1 85 ? 4.248 -3.230 -4.400 1.00 97.00 85 LEU A N 1
ATOM 680 C CA . LEU A 1 85 ? 5.437 -2.385 -4.229 1.00 97.00 85 LEU A CA 1
ATOM 681 C C . LEU A 1 85 ? 6.496 -2.699 -5.285 1.00 97.00 85 LEU A C 1
ATOM 683 O O . LEU A 1 85 ? 6.705 -3.872 -5.609 1.00 97.00 85 LEU A O 1
ATOM 687 N N . ASP A 1 86 ? 7.196 -1.669 -5.772 1.00 96.56 86 ASP A N 1
ATOM 688 C CA . ASP A 1 86 ? 8.400 -1.869 -6.582 1.00 96.56 86 ASP A CA 1
ATOM 689 C C . ASP A 1 86 ? 9.605 -2.203 -5.692 1.00 96.56 86 ASP A C 1
ATOM 691 O O . ASP A 1 86 ? 10.021 -1.416 -4.840 1.00 96.56 86 ASP A O 1
ATOM 695 N N . LEU A 1 87 ? 10.204 -3.374 -5.907 1.00 94.44 87 LEU A N 1
ATOM 696 C CA . LEU A 1 87 ? 11.422 -3.792 -5.207 1.00 94.44 87 LEU A CA 1
ATOM 697 C C . LEU A 1 87 ? 12.662 -2.983 -5.585 1.00 94.44 87 LEU A C 1
ATOM 699 O O . LEU A 1 87 ? 13.619 -2.951 -4.812 1.00 94.44 87 LEU A O 1
ATOM 703 N N . ASN A 1 88 ? 12.658 -2.342 -6.753 1.00 96.06 88 ASN A N 1
ATOM 704 C CA . ASN A 1 88 ? 13.786 -1.534 -7.207 1.00 96.06 88 ASN A CA 1
ATOM 705 C C . ASN A 1 88 ? 13.841 -0.169 -6.510 1.00 96.06 88 ASN A C 1
ATOM 707 O O . ASN A 1 88 ? 14.832 0.550 -6.649 1.00 96.06 88 ASN A O 1
ATOM 711 N N . ASP A 1 89 ? 12.794 0.199 -5.767 1.00 94.56 89 ASP A N 1
ATOM 712 C CA . ASP A 1 89 ? 12.762 1.455 -5.039 1.00 94.56 89 ASP A CA 1
ATOM 713 C C . ASP A 1 89 ? 13.634 1.433 -3.785 1.00 94.56 89 ASP A C 1
ATOM 715 O O . ASP A 1 89 ? 13.722 0.457 -3.027 1.00 94.56 89 ASP A O 1
ATOM 719 N N . HIS A 1 90 ? 14.251 2.587 -3.530 1.00 95.69 90 HIS A N 1
ATOM 720 C CA . HIS A 1 90 ? 15.034 2.811 -2.326 1.00 95.69 90 HIS A CA 1
ATOM 721 C C . HIS A 1 90 ? 14.180 2.514 -1.072 1.00 95.69 90 HIS A C 1
ATOM 723 O O . HIS A 1 90 ? 12.998 2.861 -1.041 1.00 95.69 90 HIS A O 1
ATOM 729 N N . PRO A 1 91 ? 14.731 1.929 0.011 1.00 94.50 91 PRO A N 1
ATOM 730 C CA . PRO A 1 91 ? 13.940 1.562 1.192 1.00 94.50 91 PRO A CA 1
ATOM 731 C C . PRO A 1 91 ? 13.111 2.705 1.809 1.00 94.50 91 PRO A C 1
ATOM 733 O O . PRO A 1 91 ? 12.037 2.461 2.352 1.00 94.50 91 PRO A O 1
ATOM 736 N N . ASN A 1 92 ? 13.589 3.954 1.724 1.00 94.69 92 ASN A N 1
ATOM 737 C CA . ASN A 1 92 ? 12.814 5.132 2.147 1.00 94.69 92 ASN A CA 1
ATOM 738 C C . ASN A 1 92 ? 11.571 5.356 1.273 1.00 94.69 92 ASN A C 1
ATOM 740 O O . ASN A 1 92 ? 10.493 5.589 1.813 1.00 94.69 92 ASN A O 1
ATOM 744 N N . GLU A 1 93 ? 11.718 5.235 -0.048 1.00 95.81 93 GLU A N 1
ATOM 745 C CA . GLU A 1 93 ? 10.614 5.360 -1.006 1.00 95.81 93 GLU A CA 1
ATOM 746 C C . GLU A 1 93 ? 9.594 4.241 -0.808 1.00 95.81 93 GLU A C 1
ATOM 748 O O . GLU A 1 93 ? 8.394 4.495 -0.808 1.00 95.81 93 GLU A O 1
ATOM 753 N N . ARG A 1 94 ? 10.047 3.012 -0.523 1.00 95.62 94 ARG A N 1
ATOM 754 C CA . ARG A 1 94 ? 9.145 1.898 -0.197 1.00 95.62 94 ARG A CA 1
ATOM 755 C C . ARG A 1 94 ? 8.352 2.156 1.082 1.00 95.62 94 ARG A C 1
ATOM 757 O O . ARG A 1 94 ? 7.138 1.984 1.082 1.00 95.62 94 ARG A O 1
ATOM 764 N N . ARG A 1 95 ? 8.996 2.634 2.155 1.00 95.88 95 ARG A N 1
ATOM 765 C CA . ARG A 1 95 ? 8.293 3.010 3.399 1.00 95.88 95 ARG A CA 1
ATOM 766 C C . ARG A 1 95 ? 7.247 4.098 3.163 1.00 95.88 95 ARG A C 1
ATOM 768 O O . ARG A 1 95 ? 6.134 3.988 3.676 1.00 95.88 95 ARG A O 1
ATOM 775 N N . PHE A 1 96 ? 7.599 5.123 2.388 1.00 95.62 96 PHE A N 1
ATOM 776 C CA . PHE A 1 96 ? 6.667 6.180 2.007 1.00 95.62 96 PHE A CA 1
ATOM 777 C C . PHE A 1 96 ? 5.503 5.627 1.180 1.00 95.62 96 PHE A C 1
ATOM 779 O O . PHE A 1 96 ? 4.349 5.891 1.500 1.00 95.62 96 PHE A O 1
ATOM 786 N N . THR A 1 97 ? 5.796 4.799 0.179 1.00 96.81 97 THR A N 1
ATOM 787 C CA . THR A 1 97 ? 4.797 4.169 -0.690 1.00 96.81 97 THR A CA 1
ATOM 788 C C . THR A 1 97 ? 3.823 3.320 0.116 1.00 96.81 97 THR A C 1
ATOM 790 O O . THR A 1 97 ? 2.618 3.471 -0.035 1.00 96.81 97 THR A O 1
ATOM 793 N N . VAL A 1 98 ? 4.305 2.491 1.047 1.00 96.94 98 VAL A N 1
ATOM 794 C CA . VAL A 1 98 ? 3.420 1.715 1.928 1.00 96.94 98 VAL A CA 1
ATOM 795 C C . VAL A 1 98 ? 2.493 2.636 2.719 1.00 96.94 98 VAL A C 1
ATOM 797 O O . VAL A 1 98 ? 1.294 2.375 2.772 1.00 96.94 98 VAL A O 1
ATOM 800 N N . ALA A 1 99 ? 3.027 3.712 3.308 1.00 95.81 99 ALA A N 1
ATOM 801 C CA . ALA A 1 99 ? 2.236 4.687 4.061 1.00 95.81 99 ALA A CA 1
ATOM 802 C C . ALA A 1 99 ? 1.204 5.416 3.183 1.00 95.81 99 ALA A C 1
ATOM 804 O O . ALA A 1 99 ? 0.080 5.663 3.622 1.00 95.81 99 ALA A O 1
ATOM 805 N N . HIS A 1 100 ? 1.563 5.732 1.943 1.00 96.12 100 HIS A N 1
ATO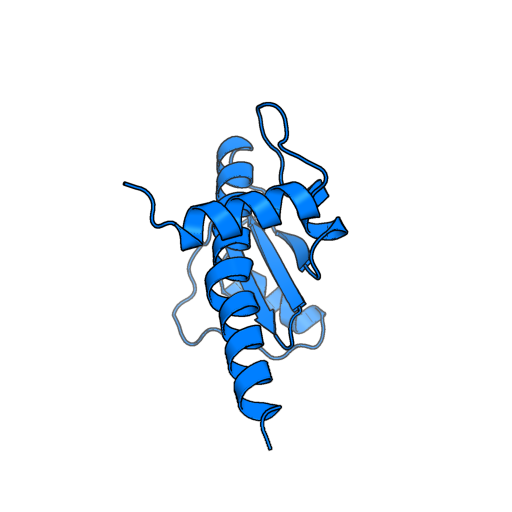M 806 C CA . HIS A 1 100 ? 0.675 6.350 0.967 1.00 96.12 100 HIS A CA 1
ATOM 807 C C . HIS A 1 100 ? -0.477 5.407 0.582 1.00 96.12 100 HIS A C 1
ATOM 809 O O . HIS A 1 100 ? -1.647 5.748 0.756 1.00 96.12 100 HIS A O 1
ATOM 815 N N . GLU A 1 101 ? -0.161 4.186 0.154 1.00 97.19 101 GLU A N 1
ATOM 816 C CA . GLU A 1 101 ? -1.152 3.219 -0.330 1.00 97.19 101 GLU A CA 1
ATOM 817 C C . GLU A 1 101 ? -2.095 2.727 0.783 1.00 97.19 101 GLU A C 1
ATOM 819 O O . GLU A 1 101 ? -3.301 2.587 0.562 1.00 97.19 101 GLU A O 1
ATOM 824 N N . ILE A 1 102 ? -1.596 2.509 2.011 1.00 95.62 102 ILE A N 1
ATOM 825 C CA . ILE A 1 102 ? -2.472 2.152 3.142 1.00 95.62 102 ILE A CA 1
ATOM 826 C C . ILE A 1 102 ? -3.420 3.298 3.505 1.00 95.62 102 ILE A C 1
ATOM 828 O O . ILE A 1 102 ? -4.561 3.043 3.891 1.00 95.62 102 ILE A O 1
ATOM 832 N N . SER A 1 103 ? -2.985 4.552 3.352 1.00 94.12 103 SER A N 1
ATOM 833 C CA . SER A 1 103 ? -3.845 5.710 3.599 1.00 94.12 103 SER A CA 1
ATOM 834 C C . SER A 1 103 ? -5.011 5.728 2.613 1.00 94.12 103 SER A C 1
ATOM 836 O O . SER A 1 103 ? -6.152 5.845 3.051 1.00 94.12 103 SER A O 1
ATOM 838 N N . HIS A 1 104 ? -4.758 5.484 1.322 1.00 93.38 104 HIS A N 1
ATOM 839 C CA . HIS A 1 104 ? -5.821 5.314 0.323 1.00 93.38 104 HIS A CA 1
ATOM 840 C C . HIS A 1 104 ? -6.770 4.162 0.676 1.00 93.38 104 HIS A C 1
ATOM 842 O O . HIS A 1 104 ? -7.989 4.314 0.625 1.00 93.38 104 HIS A O 1
ATOM 848 N N . PHE A 1 105 ? -6.248 3.019 1.125 1.00 94.00 105 PHE A N 1
ATOM 849 C CA . PHE A 1 105 ? -7.103 1.906 1.544 1.00 94.00 105 PHE A CA 1
ATOM 850 C C . PHE A 1 105 ? -7.998 2.247 2.747 1.00 94.00 105 PHE A C 1
ATOM 852 O O . PHE A 1 105 ? -9.165 1.858 2.808 1.00 94.00 105 PHE A O 1
ATOM 859 N N . ILE A 1 106 ? -7.473 2.961 3.739 1.00 92.31 106 ILE A N 1
ATOM 860 C CA . ILE A 1 106 ? -8.250 3.314 4.930 1.00 92.31 106 ILE A CA 1
ATOM 861 C C . ILE A 1 106 ? -9.291 4.378 4.579 1.00 92.31 106 ILE A C 1
ATOM 863 O O . ILE A 1 106 ? -10.475 4.184 4.864 1.00 92.31 106 ILE A O 1
ATOM 867 N N . LEU A 1 107 ? -8.847 5.469 3.957 1.00 90.19 107 LEU A N 1
ATOM 868 C CA . LEU A 1 107 ? -9.648 6.665 3.713 1.00 90.19 107 LEU A CA 1
ATOM 869 C C . LEU A 1 107 ? -10.657 6.464 2.585 1.00 90.19 107 LEU A C 1
ATOM 871 O O . LEU A 1 107 ? -11.849 6.688 2.777 1.00 90.19 107 LEU A O 1
ATOM 875 N N . ASP A 1 108 ? -10.204 5.967 1.439 1.00 86.81 108 ASP A N 1
ATOM 876 C CA . ASP A 1 108 ? -11.029 5.926 0.230 1.00 86.81 108 ASP A CA 1
ATOM 877 C C . ASP A 1 108 ? -11.790 4.610 0.091 1.00 86.81 108 ASP A C 1
ATOM 879 O O . ASP A 1 108 ? -12.676 4.480 -0.750 1.00 86.81 108 ASP A O 1
ATOM 883 N N . TYR A 1 109 ? -11.464 3.608 0.907 1.00 86.44 109 TYR A N 1
ATOM 884 C CA . TYR A 1 109 ? -12.077 2.297 0.772 1.00 86.44 109 TYR A CA 1
ATOM 885 C C . TYR A 1 109 ? -12.784 1.818 2.037 1.00 86.44 109 TYR A C 1
ATOM 887 O O . TYR A 1 109 ? -13.990 1.560 1.996 1.00 86.44 109 TYR A O 1
ATOM 895 N N . LEU A 1 110 ? -12.097 1.721 3.177 1.00 85.44 110 LEU A N 1
ATOM 896 C CA . LEU A 1 110 ? -12.731 1.220 4.401 1.00 85.44 110 LEU A CA 1
ATOM 897 C C . LEU A 1 110 ? -13.758 2.194 4.987 1.00 85.44 110 LEU A C 1
ATOM 899 O O . LEU A 1 110 ? -14.829 1.744 5.402 1.00 85.44 110 LEU A O 1
ATOM 903 N N . VAL A 1 111 ? -13.455 3.494 5.035 1.00 78.75 111 VAL A N 1
ATOM 904 C CA . VAL A 1 111 ? -14.395 4.504 5.555 1.00 78.75 111 VAL A CA 1
ATOM 905 C C . VAL A 1 111 ? -15.647 4.555 4.679 1.00 78.75 111 VAL A C 1
ATOM 907 O O . VAL A 1 111 ? -16.746 4.317 5.182 1.00 78.75 111 VAL A O 1
ATOM 910 N N . LEU A 1 112 ? -15.484 4.713 3.362 1.00 78.00 112 LEU A N 1
ATOM 911 C CA . LEU A 1 112 ? -16.612 4.747 2.427 1.00 78.00 112 LEU A CA 1
ATOM 912 C C . LEU A 1 112 ? -17.439 3.455 2.446 1.00 78.00 112 LEU A C 1
ATOM 914 O O . LEU A 1 112 ? -18.670 3.496 2.447 1.00 78.00 112 LEU A O 1
ATOM 918 N N . GLN A 1 113 ? -16.797 2.285 2.522 1.00 76.56 113 GLN A N 1
ATOM 919 C CA . GLN A 1 113 ? -17.532 1.026 2.620 1.00 76.56 113 GLN A CA 1
ATOM 920 C C . GLN A 1 113 ? -18.378 0.949 3.900 1.00 76.56 113 GLN A C 1
ATOM 922 O O . GLN A 1 113 ? -19.500 0.439 3.847 1.00 76.56 113 GLN A O 1
ATOM 927 N N . ARG A 1 114 ? -17.864 1.418 5.046 1.00 75.75 114 ARG A N 1
ATOM 928 C CA . ARG A 1 114 ? -18.616 1.425 6.313 1.00 75.75 114 ARG A CA 1
ATOM 929 C C . ARG A 1 114 ? -19.840 2.328 6.228 1.00 75.75 114 ARG A C 1
ATOM 931 O O . ARG A 1 114 ? -20.914 1.885 6.620 1.00 75.75 114 ARG A O 1
ATOM 938 N N . GLU A 1 115 ? -19.697 3.522 5.663 1.00 76.56 115 GLU A N 1
ATOM 939 C CA . GLU A 1 115 ? -20.810 4.461 5.474 1.00 76.56 115 GLU A CA 1
ATOM 940 C C . GLU A 1 115 ? -21.895 3.900 4.546 1.00 76.56 115 GLU A C 1
ATOM 942 O O . GLU A 1 115 ? -23.087 3.995 4.833 1.00 76.56 115 GLU A O 1
ATOM 947 N N . VAL A 1 116 ? -21.505 3.258 3.440 1.00 77.19 116 VAL A N 1
ATOM 948 C CA . VAL A 1 116 ? -22.472 2.619 2.533 1.00 77.19 116 VAL A CA 1
ATOM 949 C C . VAL A 1 116 ? -23.178 1.446 3.219 1.00 77.19 116 VAL A C 1
ATOM 951 O O . VAL A 1 116 ? -24.374 1.239 3.010 1.00 77.19 116 VAL A O 1
ATOM 954 N N . ARG A 1 117 ? -22.465 0.670 4.046 1.00 77.06 117 ARG A N 1
ATOM 955 C CA . ARG A 1 117 ? -23.058 -0.439 4.809 1.00 77.06 117 ARG A CA 1
ATOM 956 C C . ARG A 1 117 ? -24.016 0.048 5.891 1.00 77.06 117 ARG A C 1
ATOM 958 O O . ARG A 1 117 ? -25.085 -0.543 6.009 1.00 77.06 117 ARG A O 1
ATOM 965 N N . SER A 1 118 ? -23.680 1.097 6.645 1.00 76.81 118 SER A N 1
ATOM 966 C CA . SER A 1 118 ? -24.567 1.626 7.689 1.00 76.81 118 SER A CA 1
ATOM 967 C C . SER A 1 118 ? -25.878 2.141 7.094 1.00 76.81 118 SER A C 1
ATOM 969 O O . SER A 1 118 ? -26.936 1.750 7.568 1.00 76.81 118 SER A O 1
ATOM 971 N N . ARG A 1 119 ? -25.826 2.872 5.970 1.00 72.81 119 ARG A N 1
ATOM 972 C CA . ARG A 1 119 ? -27.026 3.351 5.251 1.00 72.81 119 ARG A CA 1
ATOM 973 C C . ARG A 1 119 ? -27.917 2.236 4.701 1.00 72.81 119 ARG A C 1
ATOM 975 O O . ARG A 1 119 ? -29.104 2.437 4.511 1.00 72.81 119 ARG A O 1
ATOM 982 N N . ARG A 1 120 ? -27.343 1.070 4.386 1.00 69.56 120 ARG A N 1
ATOM 983 C CA . ARG A 1 120 ? -28.089 -0.110 3.908 1.00 69.56 120 ARG A CA 1
ATOM 984 C C . ARG A 1 120 ? -28.639 -0.982 5.037 1.00 69.56 120 ARG A C 1
ATOM 986 O O . ARG A 1 120 ? -29.381 -1.914 4.753 1.00 69.56 120 ARG A O 1
ATOM 993 N N . SER A 1 121 ? -28.206 -0.733 6.272 1.00 62.81 121 SER A N 1
ATOM 994 C CA . SER A 1 121 ? -28.609 -1.489 7.463 1.00 62.81 121 SER A CA 1
ATOM 995 C C . SER A 1 121 ? -29.667 -0.745 8.289 1.00 62.81 121 SER A C 1
ATOM 997 O O . SER A 1 121 ? -30.140 -1.287 9.283 1.00 62.81 121 SER A O 1
ATOM 999 N N . GLU A 1 122 ? -30.029 0.477 7.884 1.00 46.81 122 GLU A N 1
ATOM 1000 C CA . GLU A 1 122 ? -31.218 1.187 8.358 1.00 46.81 122 GLU A CA 1
ATOM 1001 C C . GLU A 1 122 ? -32.442 0.680 7.560 1.00 46.81 122 GLU A C 1
ATOM 1003 O O . GLU A 1 122 ? -32.366 0.654 6.328 1.00 46.81 122 GLU A O 1
ATOM 1008 N N . PRO A 1 123 ? -33.503 0.190 8.235 1.00 50.66 123 PRO A N 1
ATOM 1009 C CA . PRO A 1 123 ? -34.688 -0.396 7.601 1.00 50.66 123 PRO A CA 1
ATOM 1010 C C . PRO A 1 123 ? -35.575 0.621 6.875 1.00 50.66 123 PRO A C 1
ATOM 1012 O O . PRO A 1 123 ? -35.613 1.800 7.297 1.00 50.66 123 PRO A O 1
#

Sequence (123 aa):
MTEAWLTRTTDHFWERVGGQLSYPRDLSVVIVRSFPIAVIELSSLGTQSIEKWLHRCNVSYRFLCQSRSLRGCIVAVRGQGLLFLDLNDHPNERRFTVAHEISHFILDYLVLQREVRSRRSEP

Foldseek 3Di:
DDDPVVVVLVVVVQVQLVHDDDPPDACQVSCVVRAQEDEAEDAQAKQVVVCVVCVVVVHRDHDPDDIDTDQWDWDDDPRHIYIYHHPVDDPVSRRVSVVVRVCCCSPVPVVVVVVVVVVVPPD

Secondary structure (DSSP, 8-state):
---HHHHHHHHHHHHHHTSPPPSSP--HHHHHHHSSEEEEEESS-BHHHHHHHHHHTT-----SS---B-SEEEEEETTEEEEEEETTS-HHHHHHHHHHHHHHIIIIIIIHHHHHHHHHS--

Radius of gyration: 15.87 Å; chains: 1; bounding box: 50×40×40 Å